Protein AF-A0A1E1WM12-F1 (afdb_monomer_lite)

Sequence (170 aa):
LLIAAVAAAACRARARKLRRARSDEQDAHAFLPDSSCKSAASYTSYRRPTSLPAAAAEERARDLQQRIAELTIQRCRVRLRSVAMEGTFGRVYRGTYADEDGREEEVLVKTVAEHASQVQVSLLLQEGCMLYGLHHERVLSVLGVSIEDQTAPFLLYPWGAGWRNLKQFL

Structure (mmCIF, N/CA/C/O backbone):
data_AF-A0A1E1WM12-F1
#
_entry.id   AF-A0A1E1WM12-F1
#
loop_
_atom_site.group_PDB
_atom_site.id
_atom_site.type_symbol
_atom_site.label_atom_id
_atom_site.label_alt_id
_atom_site.label_comp_id
_atom_site.label_asym_id
_atom_site.label_entity_id
_atom_site.label_seq_id
_atom_site.pdbx_PDB_ins_code
_atom_site.Cartn_x
_atom_site.Cartn_y
_atom_site.Cartn_z
_atom_site.occupancy
_atom_site.B_iso_or_equiv
_atom_site.auth_seq_id
_atom_site.auth_comp_id
_atom_site.auth_asym_id
_atom_site.auth_atom_id
_atom_site.pdbx_PDB_model_num
ATOM 1 N N . LEU A 1 1 ? -8.682 -27.677 -19.968 1.00 47.78 1 LEU A N 1
ATOM 2 C CA . LEU A 1 1 ? -9.309 -26.332 -20.045 1.00 47.78 1 LEU A CA 1
ATOM 3 C C . LEU A 1 1 ? -10.602 -26.195 -19.225 1.00 47.78 1 LEU A C 1
ATOM 5 O O . LEU A 1 1 ? -10.798 -25.140 -18.644 1.00 47.78 1 LEU A O 1
ATOM 9 N N . LEU A 1 2 ? -11.437 -27.234 -19.074 1.00 40.03 2 LEU A N 1
ATOM 10 C CA . LEU A 1 2 ? -12.693 -27.160 -18.294 1.00 40.03 2 LEU A CA 1
ATOM 11 C C . LEU A 1 2 ? -12.539 -27.113 -16.755 1.00 40.03 2 LEU A C 1
ATOM 13 O O . LEU A 1 2 ? -13.408 -26.578 -16.076 1.00 40.03 2 LEU A O 1
ATOM 17 N N . ILE A 1 3 ? -11.432 -27.607 -16.187 1.00 41.78 3 ILE A N 1
ATOM 18 C CA . ILE A 1 3 ? -11.270 -27.726 -14.720 1.00 41.78 3 ILE A CA 1
ATOM 19 C C . ILE A 1 3 ? -10.993 -26.364 -14.043 1.00 41.78 3 ILE A C 1
ATOM 21 O O . ILE A 1 3 ? -11.457 -26.117 -12.932 1.00 41.78 3 ILE A O 1
ATOM 25 N N . ALA A 1 4 ? -10.317 -25.433 -14.727 1.00 43.66 4 ALA A N 1
ATOM 26 C CA . ALA A 1 4 ? -9.974 -24.120 -14.164 1.00 43.66 4 ALA A CA 1
ATOM 27 C C . ALA A 1 4 ? -11.197 -23.193 -13.994 1.00 43.66 4 ALA A C 1
ATOM 29 O O . ALA A 1 4 ? -11.273 -22.423 -13.036 1.00 43.66 4 ALA A O 1
ATOM 30 N N . ALA A 1 5 ? -12.191 -23.301 -14.883 1.00 43.59 5 ALA A N 1
ATOM 31 C CA . ALA A 1 5 ? -13.397 -22.473 -14.834 1.00 43.59 5 ALA A CA 1
ATOM 32 C C . ALA A 1 5 ? -14.286 -22.796 -13.616 1.00 43.59 5 ALA A C 1
ATOM 34 O O . ALA A 1 5 ? -14.886 -21.894 -13.024 1.00 43.59 5 ALA A O 1
ATOM 35 N N . VAL A 1 6 ? -14.321 -24.068 -13.200 1.00 44.34 6 VAL A N 1
ATOM 36 C CA . VAL A 1 6 ? -15.117 -24.527 -12.049 1.00 44.34 6 VAL A CA 1
ATOM 37 C C . VAL A 1 6 ? -14.518 -24.028 -10.730 1.00 44.34 6 VAL A C 1
ATOM 39 O O . VAL A 1 6 ? -15.258 -23.576 -9.856 1.00 44.34 6 VAL A O 1
ATOM 42 N N . ALA A 1 7 ? -13.185 -24.001 -10.609 1.00 47.34 7 ALA A N 1
ATOM 43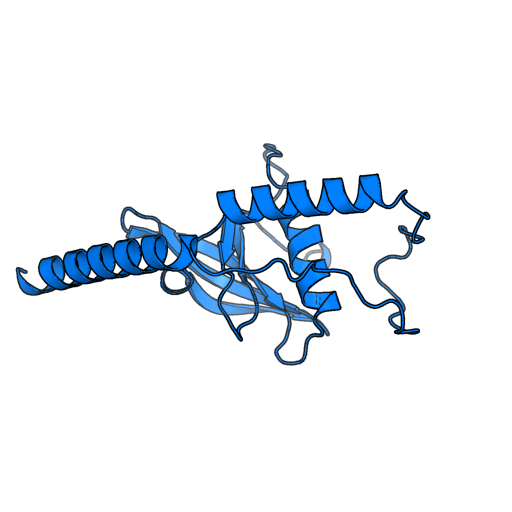 C CA . ALA A 1 7 ? -12.504 -23.472 -9.424 1.00 47.34 7 ALA A CA 1
ATOM 44 C C . ALA A 1 7 ? -12.756 -21.962 -9.234 1.00 47.34 7 ALA A C 1
ATOM 46 O O . ALA A 1 7 ? -13.092 -21.519 -8.134 1.00 47.34 7 ALA A O 1
ATOM 47 N N . ALA A 1 8 ? -12.695 -21.174 -10.314 1.00 48.22 8 ALA A N 1
ATOM 48 C CA . ALA A 1 8 ? -12.972 -19.737 -10.264 1.00 48.22 8 ALA A CA 1
ATOM 49 C C . ALA A 1 8 ? -14.440 -19.431 -9.902 1.00 48.22 8 ALA A C 1
ATOM 51 O O . ALA A 1 8 ? -14.723 -18.491 -9.155 1.00 48.22 8 ALA A O 1
ATOM 52 N N . ALA A 1 9 ? -15.392 -20.236 -10.387 1.00 49.91 9 ALA A N 1
ATOM 53 C CA . ALA A 1 9 ? -16.803 -20.110 -10.021 1.00 49.91 9 ALA A CA 1
ATOM 54 C C . ALA A 1 9 ? -17.065 -20.486 -8.548 1.00 49.91 9 ALA A C 1
ATOM 56 O O . ALA A 1 9 ? -17.799 -19.775 -7.857 1.00 49.91 9 ALA A O 1
ATOM 57 N N . ALA A 1 10 ? -16.412 -21.538 -8.041 1.00 50.88 10 ALA A N 1
ATOM 58 C CA . ALA A 1 10 ? -16.524 -21.968 -6.648 1.00 50.88 10 ALA A CA 1
ATOM 59 C C . ALA A 1 10 ? -15.945 -20.936 -5.657 1.00 50.88 10 ALA A C 1
ATOM 61 O O . ALA A 1 10 ? -16.563 -20.665 -4.622 1.00 50.88 10 ALA A O 1
ATOM 62 N N . CYS A 1 11 ? -14.823 -20.285 -5.996 1.00 51.38 11 CYS A N 1
ATOM 63 C CA . CYS A 1 11 ? -14.256 -19.185 -5.205 1.00 51.38 11 CYS A CA 1
ATOM 64 C C . CYS A 1 11 ? -15.200 -17.973 -5.134 1.00 51.38 11 CYS A C 1
ATOM 66 O O . CYS A 1 11 ? -15.434 -17.430 -4.052 1.00 51.38 11 CYS A O 1
ATOM 68 N N . ARG A 1 12 ? -15.820 -17.591 -6.260 1.00 53.28 12 ARG A N 1
ATOM 69 C CA . ARG A 1 12 ? -16.793 -16.483 -6.308 1.00 53.28 12 ARG A CA 1
ATOM 70 C C . ARG A 1 12 ? -18.055 -16.766 -5.485 1.00 53.28 12 ARG A C 1
ATOM 72 O O . ARG A 1 12 ? -18.574 -15.860 -4.833 1.00 53.28 12 ARG A O 1
ATOM 79 N N . ALA A 1 13 ? -18.530 -18.013 -5.464 1.00 49.34 13 ALA A N 1
ATOM 80 C CA . ALA A 1 13 ? -19.695 -18.412 -4.673 1.00 49.34 13 ALA A CA 1
ATOM 81 C C . ALA A 1 13 ? -19.410 -18.417 -3.158 1.00 49.34 13 ALA A C 1
ATOM 83 O O . ALA A 1 13 ? -20.235 -17.936 -2.378 1.00 49.34 13 ALA A O 1
ATOM 84 N N . ARG A 1 14 ? -18.225 -18.886 -2.733 1.00 51.31 14 ARG A N 1
ATOM 85 C CA . ARG A 1 14 ? -17.799 -18.841 -1.320 1.00 51.31 14 ARG A CA 1
ATOM 86 C C . ARG A 1 14 ? -17.589 -17.410 -0.815 1.00 51.31 14 ARG A C 1
ATOM 88 O O . ARG A 1 14 ? -18.061 -17.089 0.273 1.00 51.31 14 ARG A O 1
ATOM 95 N N . ALA A 1 15 ? -16.990 -16.533 -1.622 1.00 49.38 15 ALA A N 1
ATOM 96 C CA . ALA A 1 15 ? -16.786 -15.126 -1.263 1.00 49.38 15 ALA A CA 1
ATOM 97 C C . ALA A 1 15 ? -18.111 -14.360 -1.067 1.00 49.38 15 ALA A C 1
ATOM 99 O O . ALA A 1 15 ? -18.229 -13.533 -0.164 1.00 49.38 15 ALA A O 1
ATOM 100 N N . ARG A 1 16 ? -19.145 -14.667 -1.867 1.00 52.19 16 ARG A N 1
ATOM 101 C CA . ARG A 1 16 ? -20.484 -14.066 -1.715 1.00 52.19 16 ARG A CA 1
ATOM 102 C C . ARG A 1 16 ? -21.232 -14.573 -0.478 1.00 52.19 16 ARG A C 1
ATOM 104 O O . ARG A 1 16 ? -21.957 -13.797 0.136 1.00 52.19 16 ARG A O 1
ATOM 111 N N . LYS A 1 17 ? -21.042 -15.839 -0.086 1.00 41.09 17 LYS A N 1
ATOM 112 C CA . LYS A 1 17 ? -21.670 -16.417 1.118 1.00 41.09 17 LYS A CA 1
ATOM 113 C C . LYS A 1 17 ? -21.056 -15.865 2.412 1.00 41.09 17 LYS A C 1
ATOM 115 O O . LYS A 1 17 ? -21.799 -15.539 3.329 1.00 41.09 17 LYS A O 1
ATOM 120 N N . LEU A 1 18 ? -19.735 -15.661 2.440 1.00 47.94 18 LEU A N 1
ATOM 121 C CA . LEU A 1 18 ? -19.036 -15.004 3.557 1.00 47.94 18 LEU A CA 1
ATOM 122 C C . LEU A 1 18 ? -19.428 -13.526 3.709 1.00 47.94 18 LEU A C 1
ATOM 124 O O . LEU A 1 18 ? -19.623 -13.063 4.826 1.00 47.94 18 LEU A O 1
ATOM 128 N N . ARG A 1 19 ? -19.629 -12.795 2.601 1.00 47.56 19 ARG A N 1
ATOM 129 C CA . ARG A 1 19 ? -20.119 -11.404 2.652 1.00 47.56 19 ARG A CA 1
ATOM 130 C C . ARG A 1 19 ? -21.527 -11.272 3.236 1.00 47.56 19 ARG A C 1
ATOM 132 O O . ARG A 1 19 ? -21.807 -10.254 3.848 1.00 47.56 19 ARG A O 1
ATOM 139 N N . ARG A 1 20 ? -22.395 -12.275 3.058 1.00 43.12 2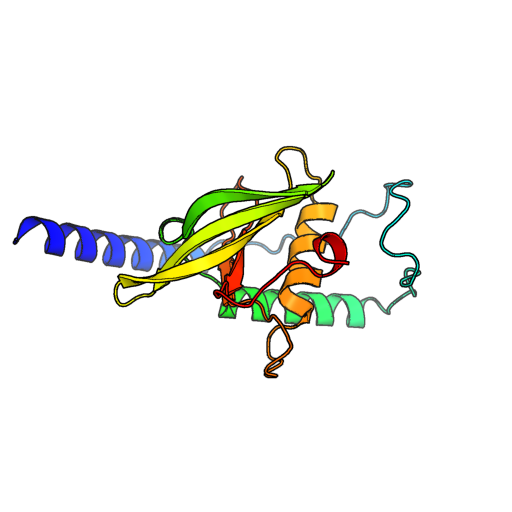0 ARG A N 1
ATOM 140 C CA . ARG A 1 20 ? -23.777 -12.250 3.570 1.00 43.12 20 ARG A CA 1
ATOM 141 C C . ARG A 1 20 ? -23.884 -12.692 5.032 1.00 43.12 20 ARG A C 1
ATOM 143 O O . ARG A 1 20 ? -24.741 -12.187 5.735 1.00 43.12 20 ARG A O 1
ATOM 150 N N . ALA A 1 21 ? -23.004 -13.587 5.485 1.00 39.03 21 ALA A N 1
ATOM 151 C CA . ALA A 1 21 ? -22.941 -14.000 6.890 1.00 39.03 21 ALA A CA 1
ATOM 152 C C . ALA A 1 21 ? -22.294 -12.939 7.802 1.00 39.03 21 ALA A C 1
ATOM 154 O O . ALA A 1 21 ? -22.562 -12.916 8.994 1.00 39.03 21 ALA A O 1
ATOM 155 N N . ARG A 1 22 ? -21.471 -12.036 7.249 1.00 41.38 22 ARG A N 1
ATOM 156 C CA . ARG A 1 22 ? -20.827 -10.947 8.004 1.00 41.38 22 ARG A CA 1
ATOM 157 C C . ARG A 1 22 ? -21.754 -9.754 8.291 1.00 41.38 22 ARG A C 1
ATOM 159 O O . ARG A 1 22 ? -21.356 -8.840 8.999 1.00 41.38 22 ARG A O 1
ATOM 166 N N . SER A 1 23 ? -22.965 -9.731 7.734 1.00 40.22 23 SER A N 1
ATOM 167 C CA . SER A 1 23 ? -23.903 -8.622 7.949 1.00 40.22 23 SER A CA 1
ATOM 168 C C . SER A 1 23 ? -24.661 -8.697 9.276 1.00 40.22 23 SER A C 1
ATOM 170 O O . SER A 1 23 ? -25.170 -7.664 9.694 1.00 40.22 23 SER A O 1
ATOM 172 N N . ASP A 1 24 ? -24.690 -9.854 9.946 1.00 37.53 24 ASP A N 1
ATOM 173 C CA . ASP A 1 24 ? -25.529 -10.046 11.140 1.00 37.53 24 ASP A CA 1
ATOM 174 C C . ASP A 1 24 ? -24.749 -10.128 12.462 1.00 37.53 24 ASP A C 1
ATOM 176 O O . ASP A 1 24 ? -25.366 -10.146 13.520 1.00 37.53 24 ASP A O 1
ATOM 180 N N . GLU A 1 25 ? -23.410 -10.116 12.449 1.00 42.19 25 GLU A N 1
ATOM 181 C CA . GLU A 1 25 ? -22.634 -10.259 13.690 1.00 42.19 25 GLU A CA 1
ATOM 182 C C . GLU A 1 25 ? -21.304 -9.491 13.631 1.00 42.19 25 GLU A C 1
ATOM 184 O O . GLU A 1 25 ? -20.244 -10.035 13.317 1.00 42.19 25 GLU A O 1
ATOM 189 N N . GLN A 1 26 ? -21.348 -8.183 13.903 1.00 39.69 26 GLN A N 1
ATOM 190 C CA . GLN A 1 26 ? -20.158 -7.463 14.357 1.00 39.69 26 GLN A CA 1
ATOM 191 C C . GLN A 1 26 ? -20.557 -6.298 15.265 1.00 39.69 26 GLN A C 1
ATOM 193 O O . GLN A 1 26 ? -20.784 -5.168 14.832 1.00 39.69 26 GLN A O 1
ATOM 198 N N . ASP A 1 27 ? -20.645 -6.641 16.551 1.00 33.88 27 ASP A N 1
ATOM 199 C CA . ASP A 1 27 ? -20.681 -5.717 17.671 1.00 33.88 27 ASP A CA 1
ATOM 200 C C . ASP A 1 27 ? -19.518 -4.725 17.610 1.00 33.88 27 ASP A C 1
ATOM 202 O O . ASP A 1 27 ? -18.359 -5.045 17.317 1.00 33.88 27 ASP A O 1
ATOM 206 N N . ALA A 1 28 ? -19.877 -3.484 17.904 1.00 39.59 28 ALA A N 1
ATOM 207 C CA . ALA A 1 28 ? -19.024 -2.322 17.929 1.00 39.59 28 ALA A CA 1
ATOM 208 C C . ALA A 1 28 ? -18.000 -2.404 19.073 1.00 39.59 28 ALA A C 1
ATOM 210 O O . ALA A 1 28 ? -18.228 -1.888 20.164 1.00 39.59 28 ALA A O 1
ATOM 211 N N . HIS A 1 29 ? -16.824 -2.973 18.813 1.00 39.78 29 HIS A N 1
ATOM 212 C CA . HIS A 1 29 ? -15.641 -2.675 19.618 1.00 39.78 29 HIS A CA 1
ATOM 213 C C . HIS A 1 29 ? -14.836 -1.571 18.938 1.00 39.78 29 HIS A C 1
ATOM 215 O O . HIS A 1 29 ? -14.075 -1.780 17.994 1.00 39.78 29 HIS A O 1
ATOM 221 N N . ALA A 1 30 ? -15.093 -0.353 19.412 1.00 38.56 30 ALA A N 1
ATOM 222 C CA . ALA A 1 30 ? -14.430 0.868 19.001 1.00 38.56 30 ALA A CA 1
ATOM 223 C C . ALA A 1 30 ? -12.904 0.741 19.145 1.00 38.56 30 ALA A C 1
ATOM 225 O O . ALA A 1 30 ? -12.385 0.446 20.221 1.00 38.56 30 ALA A O 1
ATOM 226 N N . PHE A 1 31 ? -12.194 1.017 18.050 1.00 42.50 31 PHE A N 1
ATOM 227 C CA . PHE A 1 31 ? -10.755 1.266 18.023 1.00 42.50 31 PHE A CA 1
ATOM 228 C C . PHE A 1 31 ? -10.451 2.575 18.766 1.00 42.50 31 PHE A C 1
ATOM 230 O O . PHE A 1 31 ? -10.229 3.617 18.152 1.00 42.50 31 PHE A O 1
ATOM 237 N N . LEU A 1 32 ? -10.469 2.540 20.095 1.00 42.41 32 LEU A N 1
ATOM 238 C CA . LEU A 1 32 ? -9.919 3.607 20.920 1.00 42.41 32 LEU A CA 1
ATOM 239 C C . LEU A 1 32 ? -8.534 3.164 21.407 1.00 42.41 32 LEU A C 1
ATOM 241 O O . LEU A 1 32 ? -8.421 2.097 22.009 1.00 42.41 32 LEU A O 1
ATOM 245 N N . PRO A 1 33 ? -7.462 3.931 21.138 1.00 48.09 33 PRO A N 1
ATOM 246 C CA . PRO A 1 33 ? -6.161 3.633 21.711 1.00 48.09 33 PRO A CA 1
ATOM 247 C C . PRO A 1 33 ? -6.202 3.921 23.213 1.00 48.09 33 PRO A C 1
ATOM 249 O O . PRO A 1 33 ? -6.429 5.058 23.631 1.00 48.09 33 PRO A O 1
ATOM 252 N N . ASP A 1 34 ? -5.969 2.882 24.012 1.00 33.19 34 ASP A N 1
ATOM 253 C CA . ASP A 1 34 ? -5.831 3.006 25.455 1.00 33.19 34 ASP A CA 1
ATOM 254 C C . ASP A 1 34 ? -4.566 3.819 25.763 1.00 33.19 34 ASP A C 1
ATOM 256 O O . ASP A 1 34 ? -3.448 3.494 25.344 1.00 33.19 34 ASP A O 1
ATOM 260 N N . SER A 1 35 ? -4.761 4.958 26.420 1.00 50.44 35 SER A N 1
ATOM 261 C CA . SER A 1 35 ? -3.738 5.984 26.589 1.00 50.44 35 SER A CA 1
ATOM 262 C C . SER A 1 35 ? -2.834 5.636 27.770 1.00 50.44 35 SER A C 1
ATOM 264 O O . SER A 1 35 ? -2.939 6.218 28.846 1.00 50.44 35 SER A O 1
ATOM 266 N N . SER A 1 36 ? -1.931 4.671 27.584 1.00 47.41 36 SER A N 1
ATOM 267 C CA . SER A 1 36 ? -0.776 4.492 28.470 1.00 47.41 36 SER A CA 1
ATOM 268 C C . SER A 1 36 ? 0.351 3.702 27.801 1.00 47.41 36 SER A C 1
ATOM 270 O O . SER A 1 36 ? 0.577 2.525 28.065 1.00 47.41 36 SER A O 1
ATOM 272 N N . CYS A 1 37 ? 1.127 4.371 26.951 1.00 37.00 37 CYS A N 1
ATOM 273 C CA . CYS A 1 37 ? 2.500 3.953 26.682 1.00 37.00 37 CYS A CA 1
ATOM 274 C C . CYS A 1 37 ? 3.386 5.188 26.489 1.00 37.00 37 CYS A C 1
ATOM 276 O O . CYS A 1 37 ? 3.472 5.792 25.418 1.00 37.00 37 CYS A O 1
ATOM 278 N N . LYS A 1 38 ? 4.053 5.598 27.571 1.00 47.31 38 LYS A N 1
ATOM 279 C CA . LYS A 1 38 ? 5.160 6.551 27.511 1.00 47.31 38 LYS A CA 1
ATOM 280 C C . LYS A 1 38 ? 6.374 5.813 26.946 1.00 47.31 38 LYS A C 1
ATOM 282 O O . LYS A 1 38 ? 7.020 5.085 27.686 1.00 47.31 38 LYS A O 1
ATOM 287 N N . SER A 1 39 ? 6.640 5.994 25.653 1.00 50.25 39 SER A N 1
ATOM 288 C CA . SER A 1 39 ? 7.967 6.002 25.006 1.00 50.25 39 SER A CA 1
ATOM 289 C C . SER A 1 39 ? 7.908 5.378 23.608 1.00 50.25 39 SER A C 1
ATOM 291 O O . SER A 1 39 ? 7.914 4.164 23.441 1.00 50.25 39 SER A O 1
ATOM 293 N N . ALA A 1 40 ? 7.887 6.244 22.599 1.00 43.88 40 ALA A N 1
ATOM 294 C CA . ALA A 1 40 ? 8.441 5.981 21.276 1.00 43.88 40 ALA A CA 1
ATOM 295 C C . ALA A 1 40 ? 8.839 7.343 20.706 1.00 43.88 40 ALA A C 1
ATOM 297 O O . ALA A 1 40 ? 8.088 8.008 19.992 1.00 43.88 40 ALA A O 1
ATOM 298 N N . ALA A 1 41 ? 10.003 7.819 21.140 1.00 45.16 41 ALA A N 1
ATOM 299 C CA . ALA A 1 41 ? 10.622 8.981 20.539 1.00 45.16 41 ALA A CA 1
ATOM 300 C C . ALA A 1 41 ? 10.899 8.713 19.049 1.00 45.16 41 ALA A C 1
ATOM 302 O O . ALA A 1 41 ? 11.260 7.605 18.653 1.00 45.16 41 ALA A O 1
ATOM 303 N N . SER A 1 42 ? 10.793 9.789 18.265 1.00 54.22 42 SER A N 1
ATOM 304 C CA . SER A 1 42 ? 11.339 9.988 16.914 1.00 54.22 42 SER A CA 1
ATOM 305 C C . SER A 1 42 ? 10.639 9.327 15.710 1.00 54.22 42 SER A C 1
ATOM 307 O O . SER A 1 42 ? 11.173 8.427 15.079 1.00 54.22 42 SER A O 1
ATOM 309 N N . TYR A 1 43 ? 9.497 9.906 15.308 1.00 50.69 43 TYR A N 1
ATOM 310 C CA . TYR A 1 43 ? 9.239 10.299 13.900 1.00 50.69 43 TYR A CA 1
ATOM 311 C C . TYR A 1 43 ? 8.145 11.384 13.785 1.00 50.69 43 TYR A C 1
ATOM 313 O O . TYR A 1 43 ? 8.133 12.168 12.843 1.00 50.69 43 TYR A O 1
ATOM 321 N N . THR A 1 44 ? 7.289 11.550 14.796 1.00 47.94 44 THR A N 1
ATOM 322 C CA . THR A 1 44 ? 6.191 12.536 14.788 1.00 47.94 44 THR A CA 1
ATOM 323 C C . THR A 1 44 ? 6.534 13.844 15.516 1.00 47.94 44 THR A C 1
ATOM 325 O O . THR A 1 44 ? 5.716 14.411 16.234 1.00 47.94 44 THR A O 1
ATOM 328 N N . SER A 1 45 ? 7.736 14.395 15.320 1.00 44.50 45 SER A N 1
ATOM 329 C CA . SER A 1 45 ? 8.136 15.671 15.953 1.00 44.50 45 SER A CA 1
ATOM 330 C C . SER A 1 45 ? 7.324 16.898 15.482 1.00 44.50 45 SER A C 1
ATOM 332 O O . SER A 1 45 ? 7.447 17.961 16.085 1.00 44.50 45 SER A O 1
ATOM 334 N N . TYR A 1 46 ? 6.470 16.780 14.456 1.00 44.91 46 TYR A N 1
ATOM 335 C CA . TYR A 1 46 ? 5.565 17.862 14.025 1.00 44.91 46 TYR A CA 1
ATOM 336 C C . TYR A 1 46 ? 4.101 17.664 14.423 1.00 44.91 46 TYR A C 1
ATOM 338 O O . TYR A 1 46 ? 3.284 18.556 14.207 1.00 44.91 46 TYR A O 1
ATOM 346 N N . ARG A 1 47 ? 3.749 16.539 15.052 1.00 48.91 47 ARG A N 1
ATOM 347 C CA . ARG A 1 47 ? 2.454 16.399 15.716 1.00 48.91 47 ARG A CA 1
ATOM 348 C C . ARG A 1 47 ? 2.689 16.150 17.193 1.00 48.91 47 ARG A C 1
ATOM 350 O O . ARG A 1 47 ? 2.643 15.022 17.669 1.00 48.91 47 ARG A O 1
ATOM 357 N N . ARG A 1 48 ? 2.824 17.249 17.945 1.00 46.62 48 ARG A N 1
ATOM 358 C CA . ARG A 1 48 ? 2.210 17.280 19.280 1.00 46.62 48 ARG A CA 1
ATOM 359 C C . ARG A 1 48 ? 0.810 16.675 19.113 1.00 46.62 48 ARG A C 1
ATOM 361 O O . ARG A 1 48 ? 0.136 17.080 18.159 1.00 46.62 48 ARG A O 1
ATOM 368 N N . PRO A 1 49 ? 0.350 15.764 19.984 1.00 50.88 49 PRO A N 1
ATOM 369 C CA . PRO A 1 49 ? -1.074 15.549 20.123 1.00 50.88 49 PRO A CA 1
ATOM 370 C C . PRO A 1 49 ? -1.641 16.899 20.559 1.00 50.88 49 PRO A C 1
ATOM 372 O O . PRO A 1 49 ? -1.642 17.262 21.730 1.00 50.88 49 PRO A O 1
ATOM 375 N N . THR A 1 50 ? -2.022 17.714 19.580 1.00 54.12 50 THR A N 1
ATOM 376 C CA . THR A 1 50 ? -3.022 18.740 19.786 1.00 54.12 50 THR A CA 1
ATOM 377 C C . THR A 1 50 ? -4.198 17.958 20.331 1.00 54.12 50 THR A C 1
ATOM 379 O O . THR A 1 50 ? -4.547 16.921 19.761 1.00 54.12 50 THR A O 1
ATOM 382 N N . SER A 1 51 ? -4.734 18.393 21.465 1.00 61.56 51 SER A N 1
ATOM 383 C CA . SER A 1 51 ? -6.005 17.936 22.011 1.00 61.56 51 SER A CA 1
ATOM 384 C C . SER A 1 51 ? -7.084 18.207 20.965 1.00 61.56 51 SER A C 1
ATOM 386 O O . SER A 1 51 ? -7.783 19.216 21.007 1.00 61.56 51 SER A O 1
ATOM 388 N N . LEU A 1 52 ? -7.125 17.365 19.937 1.00 63.25 52 LEU A N 1
ATOM 389 C CA . LEU A 1 52 ? -8.159 17.377 18.934 1.00 63.25 52 LEU A CA 1
ATOM 390 C C . LEU A 1 52 ? -9.437 17.045 19.694 1.00 63.25 52 LEU A C 1
ATOM 392 O O . LEU A 1 52 ? -9.433 16.089 20.477 1.00 63.25 52 LEU A O 1
ATOM 396 N N . PRO A 1 53 ? -10.501 17.838 19.519 1.00 79.44 53 PRO A N 1
ATOM 397 C CA . PRO A 1 53 ? -11.776 17.502 20.122 1.00 79.44 53 PRO A CA 1
ATOM 398 C C . PRO A 1 53 ? -12.147 16.076 19.705 1.00 79.44 53 PRO A C 1
ATOM 400 O O . PRO A 1 53 ? -11.929 15.706 18.550 1.00 79.44 53 PRO A O 1
ATOM 403 N N . ALA A 1 54 ? -12.677 15.279 20.638 1.00 80.56 54 ALA A N 1
ATOM 404 C CA . ALA A 1 54 ? -12.987 13.863 20.415 1.00 80.56 54 ALA A CA 1
ATOM 405 C C . ALA A 1 54 ? -13.782 13.642 19.114 1.00 80.56 54 ALA A C 1
ATOM 407 O O . ALA A 1 54 ? -13.443 12.768 18.322 1.00 80.56 54 ALA A O 1
ATOM 408 N N . ALA A 1 55 ? -14.727 14.541 18.823 1.00 84.12 55 ALA A N 1
ATOM 409 C CA . ALA A 1 55 ? -15.494 14.556 17.581 1.00 84.12 55 ALA A CA 1
ATOM 410 C C . ALA A 1 55 ? -14.624 14.590 16.305 1.00 84.12 55 ALA A C 1
ATOM 412 O O . ALA A 1 55 ? -14.871 13.830 15.375 1.00 84.12 55 ALA A O 1
ATOM 413 N N . ALA A 1 56 ? -13.569 15.410 16.268 1.00 85.19 56 ALA A N 1
ATOM 414 C CA . ALA A 1 56 ? -12.672 15.504 15.113 1.00 85.19 56 ALA A CA 1
ATOM 415 C C . ALA A 1 56 ? -11.764 14.268 14.971 1.00 85.19 56 ALA A C 1
ATOM 417 O O . ALA A 1 56 ? -11.308 13.944 13.873 1.00 85.19 56 ALA A O 1
ATOM 418 N N . ALA A 1 57 ? -11.459 13.579 16.076 1.00 84.38 57 ALA A N 1
ATOM 419 C CA . ALA A 1 57 ? -10.736 12.310 16.034 1.00 84.38 57 ALA A CA 1
ATOM 420 C C . ALA A 1 57 ? -11.632 11.179 15.504 1.00 84.38 57 ALA A C 1
ATOM 422 O O . ALA A 1 57 ? -11.186 10.394 14.669 1.00 84.38 57 ALA A O 1
ATOM 423 N N . GLU A 1 58 ? -12.896 11.140 15.932 1.00 85.56 58 GLU A N 1
ATOM 424 C CA . GLU A 1 58 ? -13.892 10.194 15.425 1.00 85.56 58 GLU A CA 1
ATOM 425 C C . GLU A 1 58 ? -14.181 10.391 13.938 1.00 85.56 58 GLU A C 1
ATOM 427 O O . GLU A 1 58 ? -14.237 9.417 13.195 1.00 85.56 58 GLU A O 1
ATOM 432 N N . GLU A 1 59 ? -14.339 11.635 13.485 1.00 89.44 59 GLU A N 1
ATOM 433 C CA . GLU A 1 59 ? -14.549 11.955 12.070 1.00 89.44 59 GLU A CA 1
ATOM 434 C C . GLU A 1 59 ? -13.400 11.422 11.208 1.00 89.44 59 GLU A C 1
ATOM 436 O O . GLU A 1 59 ? -13.623 10.662 10.270 1.00 89.44 59 GLU A O 1
ATOM 441 N N . ARG A 1 60 ? -12.150 11.678 11.612 1.00 87.50 60 ARG A N 1
ATOM 442 C CA . ARG A 1 60 ? -10.972 11.131 10.921 1.00 87.50 60 ARG A CA 1
ATOM 443 C C . ARG A 1 60 ? -10.930 9.607 10.909 1.00 87.50 60 ARG A C 1
ATOM 445 O O . ARG A 1 60 ? -10.425 9.024 9.951 1.00 87.50 60 ARG A O 1
ATOM 452 N N . ALA A 1 61 ? -11.391 8.963 11.978 1.00 88.56 61 ALA A N 1
ATOM 453 C CA . ALA A 1 61 ? -11.464 7.509 12.034 1.00 88.56 61 ALA A CA 1
ATOM 454 C C . ALA A 1 61 ? -12.509 6.973 11.043 1.00 88.56 61 ALA A C 1
ATOM 456 O O . ALA A 1 61 ? -12.208 6.027 10.315 1.00 88.56 61 ALA A O 1
ATOM 457 N N . ARG A 1 62 ? -13.687 7.612 10.956 1.00 91.00 62 ARG A N 1
ATOM 458 C CA . ARG A 1 62 ? -14.735 7.277 9.975 1.00 91.00 62 ARG A CA 1
ATOM 459 C C . ARG A 1 62 ? -14.235 7.465 8.542 1.00 91.00 62 ARG A C 1
ATOM 461 O O . ARG A 1 62 ? -14.375 6.551 7.732 1.00 91.00 62 ARG A O 1
ATOM 468 N N . ASP A 1 63 ? -13.562 8.580 8.259 1.00 93.62 63 ASP A N 1
ATOM 469 C CA . ASP A 1 63 ? -12.959 8.841 6.948 1.00 93.62 63 ASP A CA 1
ATOM 470 C C . ASP A 1 63 ? -11.945 7.757 6.571 1.00 93.62 63 ASP A C 1
ATOM 472 O O . ASP A 1 63 ? -11.957 7.236 5.458 1.00 93.62 63 ASP A O 1
ATOM 476 N N . LEU A 1 64 ? -11.058 7.384 7.500 1.00 94.56 64 LEU A N 1
ATOM 477 C CA . LEU A 1 64 ? -10.066 6.340 7.253 1.00 94.56 64 LEU A CA 1
ATOM 478 C C . LEU A 1 64 ? -10.732 4.987 6.976 1.00 94.56 64 LEU A C 1
ATOM 480 O O . LEU A 1 64 ? -10.323 4.289 6.049 1.00 94.56 64 LEU A O 1
ATOM 484 N N . GLN A 1 65 ? -11.756 4.624 7.749 1.00 95.69 65 GLN A N 1
ATOM 485 C CA . GLN A 1 65 ? -12.517 3.391 7.544 1.00 95.69 65 GLN A CA 1
ATOM 486 C C . GLN A 1 65 ? -13.174 3.357 6.163 1.00 95.69 65 GLN A C 1
ATOM 488 O O . GLN A 1 65 ? -13.098 2.332 5.484 1.00 95.69 65 GLN A O 1
ATOM 493 N N . GLN A 1 66 ? -13.752 4.475 5.719 1.00 96.06 66 GLN A N 1
ATOM 494 C CA . GLN A 1 66 ? -14.324 4.589 4.382 1.00 96.06 66 GLN A CA 1
ATOM 495 C C . GLN A 1 66 ? -13.259 4.374 3.296 1.00 96.06 66 GLN A C 1
ATOM 497 O O . GLN A 1 66 ? -13.444 3.535 2.416 1.00 96.06 66 GLN A O 1
ATOM 502 N N . ARG A 1 67 ? -12.108 5.051 3.395 1.00 96.19 67 ARG A N 1
ATOM 503 C CA . ARG A 1 67 ? -10.999 4.885 2.435 1.00 96.19 67 ARG A CA 1
ATOM 504 C C . ARG A 1 67 ? -10.505 3.443 2.376 1.00 96.19 67 ARG A C 1
ATOM 506 O O . ARG A 1 67 ? -10.262 2.916 1.297 1.00 96.19 67 ARG A O 1
ATOM 513 N N . ILE A 1 68 ? -10.360 2.789 3.530 1.00 96.62 68 ILE A N 1
ATOM 514 C CA . ILE A 1 68 ? -9.954 1.380 3.599 1.00 96.62 68 ILE A CA 1
ATOM 515 C C . ILE A 1 68 ? -10.983 0.496 2.892 1.00 96.62 68 ILE A C 1
ATOM 517 O O . ILE A 1 68 ? -10.592 -0.379 2.120 1.00 96.62 68 ILE A O 1
ATOM 521 N N . ALA A 1 69 ? -12.279 0.721 3.119 1.00 96.12 69 ALA A N 1
ATOM 522 C CA . ALA A 1 69 ? -13.338 -0.050 2.474 1.00 96.12 69 ALA A CA 1
ATOM 523 C C . ALA A 1 69 ? -13.292 0.082 0.942 1.00 96.12 69 ALA A C 1
ATOM 525 O O . ALA A 1 69 ? -13.409 -0.924 0.243 1.00 96.12 69 ALA A O 1
ATOM 526 N N . GLU A 1 70 ? -13.055 1.290 0.427 1.00 96.00 70 GLU A N 1
ATOM 527 C CA . GLU A 1 70 ? -12.928 1.571 -1.011 1.00 96.00 70 GLU A CA 1
ATOM 528 C C . GLU A 1 70 ? -11.666 0.946 -1.631 1.00 96.00 70 GLU A C 1
ATOM 530 O O . GLU A 1 70 ? -11.695 0.465 -2.762 1.00 96.00 70 GLU A O 1
ATOM 535 N N . LEU A 1 71 ? -10.565 0.902 -0.877 1.00 96.50 71 LEU A N 1
ATOM 536 C CA . LEU A 1 71 ? -9.264 0.390 -1.319 1.00 96.50 71 LEU A CA 1
ATOM 537 C C . LEU A 1 71 ? -9.060 -1.114 -1.089 1.00 96.50 71 LEU A C 1
ATOM 539 O O . LEU A 1 71 ? -7.992 -1.640 -1.415 1.00 96.50 71 LEU A O 1
ATOM 543 N N . THR A 1 72 ? -10.015 -1.812 -0.472 1.00 97.12 72 THR A N 1
ATOM 544 C CA . THR A 1 72 ? -9.791 -3.191 -0.022 1.00 97.12 72 THR A CA 1
ATOM 545 C C . THR A 1 72 ? -9.593 -4.147 -1.201 1.00 97.12 72 THR A C 1
ATOM 547 O O . THR A 1 72 ? -10.482 -4.334 -2.032 1.00 97.12 72 THR A O 1
ATOM 550 N N . ILE A 1 73 ? -8.453 -4.838 -1.209 1.00 97.00 73 ILE A N 1
ATOM 551 C CA . ILE A 1 73 ? -8.108 -5.888 -2.174 1.00 97.00 73 ILE A CA 1
ATOM 552 C C . ILE A 1 73 ? -7.880 -7.237 -1.484 1.00 97.00 73 ILE A C 1
ATOM 554 O O . ILE A 1 73 ? -7.604 -7.324 -0.286 1.00 97.00 73 ILE A O 1
ATOM 558 N N . GLN A 1 74 ? -7.954 -8.320 -2.259 1.00 96.44 74 GLN A N 1
ATOM 559 C CA . GLN A 1 74 ? -7.667 -9.663 -1.753 1.00 96.44 74 GLN A CA 1
ATOM 560 C C . GLN A 1 74 ? -6.155 -9.897 -1.663 1.00 96.44 74 GLN A C 1
ATOM 562 O O . GLN A 1 74 ? -5.442 -9.733 -2.653 1.00 96.44 74 GLN A O 1
ATOM 567 N N . ARG A 1 75 ? -5.666 -10.361 -0.505 1.00 96.88 75 ARG A N 1
ATOM 568 C CA . ARG A 1 75 ? -4.231 -10.606 -0.277 1.00 96.88 75 ARG A CA 1
ATOM 569 C C . ARG A 1 75 ? -3.640 -11.619 -1.248 1.00 96.88 75 ARG A C 1
ATOM 571 O O . ARG A 1 75 ? -2.511 -11.456 -1.692 1.00 96.88 75 ARG A O 1
ATOM 578 N N . CYS A 1 76 ? -4.411 -12.644 -1.614 1.00 96.38 76 CYS A N 1
ATOM 579 C CA . CYS A 1 76 ? -3.980 -13.707 -2.526 1.00 96.38 76 CYS A CA 1
ATOM 580 C C . CYS A 1 76 ? -3.637 -13.215 -3.943 1.00 96.38 76 CYS A C 1
ATOM 582 O O . CYS A 1 76 ? -2.987 -13.937 -4.698 1.00 96.38 76 CYS A O 1
ATOM 584 N N . ARG A 1 77 ? -4.045 -11.991 -4.300 1.00 97.56 77 ARG A N 1
ATOM 585 C CA . ARG A 1 77 ? -3.707 -11.334 -5.569 1.00 97.56 77 ARG A CA 1
ATOM 586 C C . ARG A 1 77 ? -2.364 -10.602 -5.511 1.00 97.56 77 ARG A C 1
ATOM 588 O O . ARG A 1 77 ? -1.930 -10.074 -6.528 1.00 97.56 77 ARG A O 1
ATOM 595 N N . VAL A 1 78 ? -1.705 -10.583 -4.350 1.00 98.19 78 VAL A N 1
ATOM 596 C CA . VAL A 1 78 ? -0.411 -9.936 -4.115 1.00 98.19 78 VAL A CA 1
ATOM 597 C C . VAL A 1 78 ? 0.669 -10.995 -3.925 1.00 98.19 78 VAL A C 1
ATOM 599 O O . VAL A 1 78 ? 0.551 -11.882 -3.081 1.00 98.19 78 VAL A O 1
ATOM 602 N N . ARG A 1 79 ? 1.761 -10.888 -4.683 1.00 98.06 79 ARG A N 1
ATOM 603 C CA . ARG A 1 79 ? 2.941 -11.752 -4.558 1.00 98.06 79 ARG A CA 1
ATOM 604 C C . ARG A 1 79 ? 4.148 -10.920 -4.150 1.00 98.06 79 ARG A C 1
ATOM 606 O O . ARG A 1 79 ? 4.618 -10.088 -4.922 1.00 98.06 79 ARG A O 1
ATOM 613 N N . LEU A 1 80 ? 4.668 -11.157 -2.949 1.00 98.06 80 LEU A N 1
ATOM 614 C CA . LEU A 1 80 ? 5.920 -10.544 -2.500 1.00 98.06 80 LEU A CA 1
ATOM 615 C C . LEU A 1 80 ? 7.108 -11.203 -3.215 1.00 98.06 80 LEU A C 1
ATOM 617 O O . LEU A 1 80 ? 7.121 -12.421 -3.381 1.00 98.06 80 LEU A O 1
ATOM 621 N N . ARG A 1 81 ? 8.102 -10.412 -3.635 1.00 96.88 81 ARG A N 1
ATOM 622 C CA . ARG A 1 81 ? 9.309 -10.908 -4.322 1.00 96.88 81 ARG A CA 1
ATOM 623 C C . ARG A 1 81 ? 10.572 -10.682 -3.502 1.00 96.88 81 A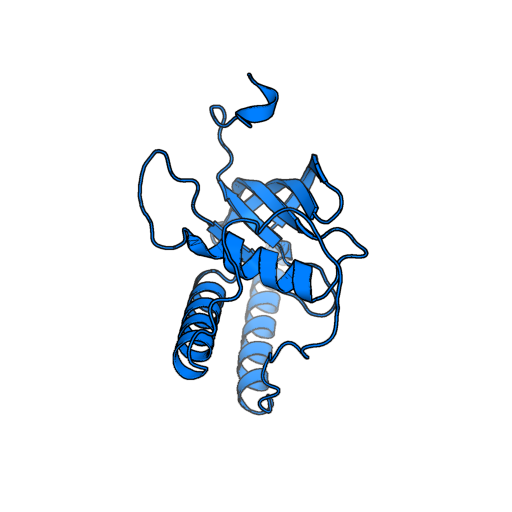RG A C 1
ATOM 625 O O . ARG A 1 81 ? 11.182 -11.636 -3.038 1.00 96.88 81 ARG A O 1
ATOM 632 N N . SER A 1 82 ? 10.979 -9.429 -3.328 1.00 96.50 82 SER A N 1
ATOM 633 C CA . SER A 1 82 ? 12.229 -9.077 -2.648 1.00 96.50 82 SER A CA 1
ATOM 634 C C . SER A 1 82 ? 12.035 -7.895 -1.713 1.00 96.50 82 SER A C 1
ATOM 636 O O . SER A 1 82 ? 11.146 -7.068 -1.913 1.00 96.50 82 SER A O 1
ATOM 638 N N . VAL A 1 83 ? 12.864 -7.811 -0.675 1.00 96.44 83 VAL A N 1
ATOM 639 C CA . VAL A 1 83 ? 12.860 -6.671 0.245 1.00 96.44 83 VAL A CA 1
ATOM 640 C C . VAL A 1 83 ? 13.527 -5.483 -0.448 1.00 96.44 83 VAL A C 1
ATOM 642 O O . VAL A 1 83 ? 14.686 -5.560 -0.843 1.00 96.44 83 VAL A O 1
ATOM 645 N N . ALA A 1 84 ? 12.785 -4.390 -0.615 1.00 94.19 84 ALA A N 1
ATOM 646 C CA . ALA A 1 84 ? 13.298 -3.129 -1.146 1.00 94.19 84 ALA A CA 1
ATOM 647 C C . ALA A 1 84 ? 13.916 -2.265 -0.040 1.00 94.19 84 ALA A C 1
ATOM 649 O O . ALA A 1 84 ? 14.923 -1.594 -0.253 1.00 94.19 84 ALA A O 1
ATOM 650 N N . MET A 1 85 ? 13.281 -2.257 1.133 1.00 94.31 85 MET A N 1
ATOM 651 C CA . MET A 1 85 ? 13.717 -1.490 2.292 1.00 94.31 85 MET A CA 1
ATOM 652 C C . MET A 1 85 ? 13.239 -2.159 3.574 1.00 94.31 85 MET A C 1
ATOM 654 O O . MET A 1 85 ? 12.110 -2.641 3.651 1.00 94.31 85 MET A O 1
ATOM 658 N N . GLU A 1 86 ? 14.081 -2.121 4.595 1.00 94.12 86 GLU A N 1
ATOM 659 C CA . GLU A 1 86 ? 13.755 -2.575 5.938 1.00 94.12 86 GLU A CA 1
ATOM 660 C C . GLU A 1 86 ? 14.103 -1.479 6.941 1.00 94.12 86 GLU A C 1
ATOM 662 O O . GLU A 1 86 ? 15.155 -0.848 6.850 1.00 94.12 86 GLU A O 1
ATOM 667 N N . GLY A 1 87 ? 13.186 -1.225 7.866 1.00 90.56 87 GLY A N 1
ATOM 668 C CA . GLY A 1 87 ? 13.400 -0.367 9.021 1.00 90.56 87 GLY A CA 1
ATOM 669 C C . GLY A 1 87 ? 12.945 -1.077 10.291 1.00 90.56 87 GLY A C 1
ATOM 670 O O . GLY A 1 87 ? 12.439 -2.193 10.243 1.00 90.56 87 GLY A O 1
ATOM 671 N N . THR A 1 88 ? 13.073 -0.411 11.436 1.00 90.12 88 THR A N 1
ATOM 672 C CA . THR A 1 88 ? 12.789 -1.010 12.752 1.00 90.12 88 THR A CA 1
ATOM 673 C C . THR A 1 88 ? 11.360 -1.541 12.888 1.00 90.12 88 THR A C 1
ATOM 675 O O . THR A 1 88 ? 11.133 -2.571 13.511 1.00 90.12 88 THR A O 1
ATOM 678 N N . PHE A 1 89 ? 10.387 -0.833 12.310 1.00 89.12 89 PHE A N 1
ATOM 679 C CA . PHE A 1 89 ? 8.959 -1.095 12.531 1.00 89.12 89 PHE A CA 1
ATOM 680 C C . PHE A 1 89 ? 8.204 -1.483 11.260 1.00 89.12 89 PHE A C 1
ATOM 682 O O . PHE A 1 89 ? 7.006 -1.756 11.301 1.00 89.12 89 PHE A O 1
ATOM 689 N N . GLY A 1 90 ? 8.882 -1.499 10.115 1.00 95.00 90 GLY A N 1
ATOM 690 C CA . GLY A 1 90 ? 8.232 -1.714 8.836 1.00 95.00 90 GLY A CA 1
ATOM 691 C C . GLY A 1 90 ? 9.189 -2.185 7.764 1.00 95.00 90 GLY A C 1
ATOM 692 O O . GLY A 1 90 ? 10.404 -2.009 7.848 1.00 95.00 90 GLY A O 1
ATOM 693 N N . ARG A 1 91 ? 8.606 -2.776 6.731 1.00 96.50 91 ARG A N 1
ATOM 694 C CA . ARG A 1 91 ? 9.323 -3.324 5.591 1.00 96.50 91 ARG A CA 1
ATOM 695 C C . ARG A 1 91 ? 8.579 -2.963 4.313 1.00 96.50 91 ARG A C 1
ATOM 697 O O . ARG A 1 91 ? 7.349 -2.914 4.282 1.00 96.50 91 ARG A O 1
ATOM 704 N N . VAL A 1 92 ? 9.340 -2.692 3.264 1.00 97.06 92 VAL A N 1
ATOM 705 C CA . VAL A 1 92 ? 8.835 -2.465 1.913 1.00 97.06 92 VAL A CA 1
ATOM 706 C C . VAL A 1 92 ? 9.357 -3.584 1.036 1.00 97.06 92 VAL A C 1
ATOM 708 O O . VAL A 1 92 ? 10.566 -3.792 0.942 1.00 97.06 92 VAL A O 1
ATOM 711 N N . TYR A 1 93 ? 8.450 -4.282 0.372 1.00 97.81 93 TYR A N 1
ATOM 712 C CA . TYR A 1 93 ? 8.775 -5.294 -0.620 1.00 97.81 93 TYR A CA 1
ATOM 713 C C . TYR A 1 93 ? 8.541 -4.754 -2.025 1.00 97.81 93 TYR A C 1
ATOM 715 O O . TYR A 1 93 ? 7.625 -3.966 -2.245 1.00 97.81 93 TYR A O 1
ATOM 723 N N . ARG A 1 94 ? 9.322 -5.235 -2.991 1.00 97.25 94 ARG A N 1
ATOM 724 C CA . ARG A 1 94 ? 8.868 -5.308 -4.380 1.00 97.25 94 ARG A CA 1
ATOM 725 C C . ARG A 1 94 ? 7.995 -6.543 -4.540 1.00 97.25 94 ARG A C 1
ATOM 727 O O . ARG A 1 94 ? 8.303 -7.596 -3.976 1.00 97.25 94 ARG A O 1
ATOM 734 N N . GLY A 1 95 ? 6.940 -6.430 -5.329 1.00 97.50 95 GLY A N 1
ATOM 735 C CA . GLY A 1 95 ? 6.025 -7.527 -5.600 1.00 97.50 95 GLY A CA 1
ATOM 736 C C . GLY A 1 95 ? 5.252 -7.332 -6.895 1.00 97.50 95 GLY A C 1
ATOM 737 O O . GLY A 1 95 ? 5.508 -6.393 -7.648 1.00 97.50 95 GLY A O 1
ATOM 738 N N . THR A 1 96 ? 4.301 -8.229 -7.134 1.00 98.00 96 THR A N 1
ATOM 739 C CA . THR A 1 96 ? 3.273 -8.049 -8.162 1.00 98.00 96 THR A CA 1
ATOM 740 C C . THR A 1 96 ? 1.881 -8.091 -7.569 1.00 98.00 96 THR A C 1
ATOM 742 O O . THR A 1 96 ? 1.639 -8.760 -6.562 1.00 98.00 96 THR A O 1
ATOM 745 N N . TYR A 1 97 ? 0.972 -7.370 -8.209 1.00 98.19 97 TYR A N 1
ATOM 746 C CA . TYR A 1 97 ? -0.455 -7.406 -7.943 1.00 98.19 97 TYR A CA 1
ATOM 747 C C . TYR A 1 97 ? -1.184 -7.766 -9.234 1.00 98.19 97 TYR A C 1
ATOM 749 O O . TYR A 1 97 ? -0.898 -7.193 -10.279 1.00 98.19 97 TYR A O 1
ATOM 757 N N . ALA A 1 98 ? -2.080 -8.749 -9.173 1.00 97.88 98 ALA A N 1
ATOM 758 C CA . ALA A 1 98 ? -2.925 -9.128 -10.300 1.00 97.88 98 ALA A CA 1
ATOM 759 C C . ALA A 1 98 ? -4.279 -8.424 -10.188 1.00 97.88 98 ALA A C 1
ATOM 761 O O . ALA A 1 98 ? -4.968 -8.631 -9.186 1.00 97.88 98 ALA A O 1
ATOM 762 N N . ASP A 1 99 ? -4.677 -7.633 -11.190 1.00 94.00 99 ASP A N 1
ATOM 763 C CA . ASP A 1 99 ? -5.992 -6.983 -11.276 1.00 94.00 99 ASP A CA 1
ATOM 764 C C . ASP A 1 99 ? -7.153 -8.015 -11.405 1.00 94.00 99 ASP A C 1
ATOM 766 O O . ASP A 1 99 ? -6.932 -9.229 -11.379 1.00 94.00 99 ASP A O 1
ATOM 770 N N . GLU A 1 100 ? -8.414 -7.564 -11.438 1.00 90.88 100 GLU A N 1
ATOM 771 C CA . GLU A 1 100 ? -9.578 -8.472 -11.543 1.00 90.88 100 GLU A CA 1
ATOM 772 C C . GLU A 1 100 ? -9.642 -9.180 -12.911 1.00 90.88 100 GLU A C 1
ATOM 774 O O . GLU A 1 100 ? -10.214 -10.267 -13.020 1.00 90.88 100 GLU A O 1
ATOM 779 N N . ASP A 1 101 ? -9.003 -8.600 -13.929 1.00 93.75 101 ASP A N 1
ATOM 780 C CA . ASP A 1 101 ? -8.856 -9.170 -15.268 1.00 93.75 101 ASP A CA 1
ATOM 781 C C . ASP A 1 101 ? -7.633 -10.107 -15.369 1.00 93.75 101 ASP A C 1
ATOM 783 O O . ASP A 1 101 ? -7.392 -10.716 -16.413 1.00 93.75 101 ASP A O 1
ATOM 787 N N . GLY A 1 102 ? -6.862 -10.251 -14.285 1.00 91.56 102 GLY A N 1
ATOM 788 C CA . GLY A 1 102 ? -5.658 -11.072 -14.207 1.00 91.56 102 GLY A CA 1
ATOM 789 C C . GLY A 1 102 ? -4.398 -10.424 -14.787 1.00 91.56 102 GLY A C 1
ATOM 790 O O . GLY A 1 102 ? -3.398 -11.121 -14.962 1.00 91.56 102 GLY A O 1
ATOM 791 N N . ARG A 1 103 ? -4.407 -9.121 -15.087 1.00 95.00 103 ARG A N 1
ATOM 792 C CA . ARG A 1 103 ? -3.203 -8.390 -15.502 1.00 95.00 103 ARG A CA 1
ATOM 793 C C . ARG A 1 103 ? -2.311 -8.160 -14.291 1.00 95.00 103 ARG A C 1
ATOM 795 O O . ARG A 1 103 ? -2.752 -7.604 -13.290 1.00 95.00 103 ARG A O 1
ATOM 802 N N . GLU A 1 104 ? -1.059 -8.594 -14.383 1.00 95.75 104 GLU A N 1
ATOM 803 C CA . GLU A 1 104 ? -0.070 -8.353 -13.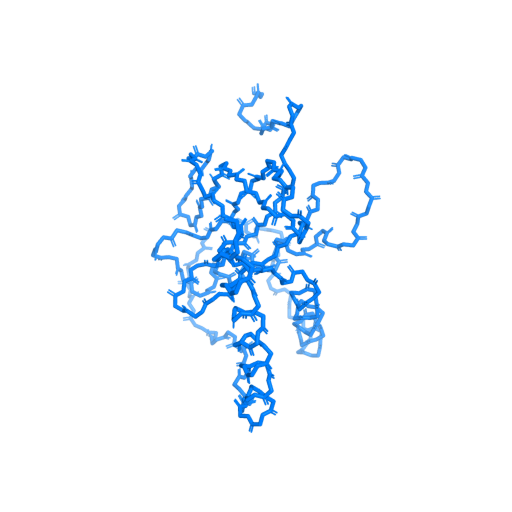334 1.00 95.75 104 GLU A CA 1
ATOM 804 C C . GLU A 1 104 ? 0.614 -6.995 -13.532 1.00 95.75 104 GLU A C 1
ATOM 806 O O . GLU A 1 104 ? 1.113 -6.694 -14.617 1.00 95.75 104 GLU A O 1
ATOM 811 N N . GLU A 1 105 ? 0.693 -6.208 -12.463 1.00 95.56 105 GLU A N 1
ATOM 812 C CA . GLU A 1 105 ? 1.481 -4.979 -12.387 1.00 95.56 105 GLU A CA 1
ATOM 813 C C . GLU A 1 105 ? 2.528 -5.058 -11.268 1.00 95.56 105 GLU A C 1
ATOM 815 O O . GLU A 1 105 ? 2.360 -5.776 -10.275 1.00 95.56 105 GLU A O 1
ATOM 820 N N . GLU A 1 106 ? 3.639 -4.337 -11.435 1.00 96.81 106 GLU A N 1
ATOM 821 C CA . GLU A 1 106 ? 4.657 -4.228 -10.392 1.00 96.81 106 GLU A CA 1
ATOM 822 C C . GLU A 1 106 ? 4.223 -3.231 -9.319 1.00 96.81 106 GLU A C 1
ATOM 824 O O . GLU A 1 106 ? 3.801 -2.109 -9.604 1.00 96.81 106 GLU A O 1
ATOM 829 N N . VAL A 1 107 ? 4.380 -3.630 -8.058 1.00 97.75 107 VAL A N 1
ATOM 830 C CA . VAL A 1 107 ? 3.982 -2.814 -6.909 1.00 97.75 107 VAL A CA 1
ATOM 831 C C . VAL A 1 107 ? 5.056 -2.800 -5.832 1.00 97.75 107 VAL A C 1
ATOM 833 O O . VAL A 1 107 ? 5.828 -3.752 -5.660 1.00 97.75 107 VAL A O 1
ATOM 836 N N . LEU A 1 108 ? 5.072 -1.719 -5.058 1.00 97.81 108 LEU A N 1
ATOM 837 C CA . LEU A 1 108 ? 5.666 -1.719 -3.729 1.00 97.81 108 LEU A CA 1
ATOM 838 C C . LEU A 1 108 ? 4.611 -2.136 -2.714 1.00 97.81 108 LEU A C 1
ATOM 840 O O . LEU A 1 108 ? 3.491 -1.633 -2.738 1.00 97.81 108 LEU A O 1
ATOM 844 N N . VAL A 1 109 ? 4.995 -3.009 -1.788 1.00 98.31 109 VAL A N 1
ATOM 845 C CA . VAL A 1 109 ? 4.141 -3.445 -0.685 1.00 98.31 109 VAL A CA 1
ATOM 846 C C . VAL A 1 109 ? 4.761 -2.991 0.624 1.00 98.31 109 VAL A C 1
ATOM 848 O O . VAL A 1 109 ? 5.791 -3.522 1.043 1.00 98.31 109 VAL A O 1
ATOM 851 N N . LYS A 1 110 ? 4.148 -2.000 1.271 1.00 98.12 110 LYS A N 1
ATOM 852 C CA . LYS A 1 110 ? 4.539 -1.541 2.605 1.00 98.12 110 LYS A CA 1
ATOM 853 C C . LYS A 1 110 ? 3.734 -2.310 3.651 1.00 98.12 110 LYS A C 1
ATOM 855 O O . LYS A 1 110 ? 2.511 -2.386 3.569 1.00 98.12 110 LYS A O 1
ATOM 860 N N . THR A 1 111 ? 4.435 -2.867 4.628 1.00 98.12 111 THR A N 1
ATOM 861 C CA . THR A 1 111 ? 3.868 -3.616 5.754 1.00 98.12 111 THR A CA 1
ATOM 862 C C . THR A 1 111 ? 4.627 -3.274 7.030 1.00 98.12 111 THR A C 1
ATOM 864 O O . THR A 1 111 ? 5.731 -2.719 6.986 1.00 98.12 111 THR A O 1
ATOM 867 N N . VAL A 1 112 ? 4.051 -3.613 8.177 1.00 97.12 112 VAL A N 1
ATOM 868 C CA . VAL A 1 112 ? 4.779 -3.599 9.445 1.00 97.12 112 VAL A CA 1
ATOM 869 C C . VAL A 1 112 ? 5.702 -4.820 9.569 1.00 97.12 112 VAL A C 1
ATOM 871 O O . VAL A 1 112 ? 5.518 -5.817 8.864 1.00 97.12 112 VAL A O 1
ATOM 874 N N . ALA A 1 113 ? 6.712 -4.726 10.437 1.00 92.44 113 ALA A N 1
ATOM 875 C CA . ALA A 1 113 ? 7.557 -5.862 10.813 1.00 92.44 113 ALA A CA 1
ATOM 876 C C . ALA A 1 113 ? 6.779 -6.886 11.671 1.00 92.44 113 ALA A C 1
ATOM 878 O O . ALA A 1 113 ? 5.738 -6.559 12.233 1.00 92.44 113 ALA A O 1
ATOM 879 N N . GLU A 1 114 ? 7.292 -8.114 11.795 1.00 86.81 114 GLU A N 1
ATOM 880 C CA . GLU A 1 114 ? 6.613 -9.240 12.473 1.00 86.81 114 GLU A CA 1
ATOM 881 C C . GLU A 1 114 ? 6.215 -8.944 13.929 1.00 86.81 114 GLU A C 1
ATOM 883 O O . GLU A 1 114 ? 5.154 -9.359 14.380 1.00 86.81 114 GLU A O 1
ATOM 888 N N . HIS A 1 115 ? 7.022 -8.152 14.638 1.00 85.38 115 HIS A N 1
ATOM 889 C CA . HIS A 1 115 ? 6.828 -7.824 16.055 1.00 85.38 115 HIS A CA 1
ATOM 890 C C . HIS A 1 115 ? 6.261 -6.414 16.265 1.00 85.38 115 HIS A C 1
ATOM 892 O O . HIS A 1 115 ? 6.485 -5.791 17.305 1.00 85.38 115 HIS A O 1
ATOM 898 N N . ALA A 1 116 ? 5.593 -5.861 15.253 1.00 87.44 116 ALA A N 1
ATOM 899 C CA . ALA A 1 116 ? 5.085 -4.505 15.328 1.00 87.44 116 ALA A CA 1
ATOM 900 C C . ALA A 1 116 ? 3.869 -4.387 16.255 1.00 87.44 116 ALA A C 1
ATOM 902 O O . ALA A 1 116 ? 2.995 -5.252 16.292 1.00 87.44 116 ALA A O 1
ATOM 903 N N . SER A 1 117 ? 3.792 -3.279 16.991 1.00 92.44 117 SER A N 1
ATOM 904 C CA . SER A 1 117 ? 2.668 -3.005 17.887 1.00 92.44 117 SER A CA 1
ATOM 905 C C . SER A 1 117 ? 1.413 -2.583 17.117 1.00 92.44 117 SER A C 1
ATOM 907 O O . SER A 1 117 ? 1.489 -2.076 15.996 1.00 92.44 117 SER A O 1
ATOM 909 N N . GLN A 1 118 ? 0.241 -2.693 17.749 1.00 91.00 118 GLN A N 1
ATOM 910 C CA . GLN A 1 118 ? -1.017 -2.186 17.176 1.00 91.00 118 GLN A CA 1
ATOM 911 C C . GLN A 1 118 ? -0.950 -0.690 16.838 1.00 91.00 118 GLN A C 1
ATOM 913 O O . GLN A 1 118 ? -1.504 -0.248 15.837 1.00 91.00 118 GLN A O 1
ATOM 918 N N . VAL A 1 119 ? -0.197 0.092 17.618 1.00 93.44 119 VAL A N 1
ATOM 919 C CA . VAL A 1 119 ? 0.046 1.511 17.318 1.00 93.44 119 VAL A CA 1
ATOM 920 C C . VAL A 1 119 ? 0.753 1.672 15.968 1.00 93.44 119 VAL A C 1
ATOM 922 O O . VAL A 1 119 ? 0.386 2.545 15.189 1.00 93.44 119 VAL A O 1
ATOM 925 N N . GLN A 1 120 ? 1.727 0.818 15.650 1.00 94.69 120 GLN A N 1
ATOM 926 C CA . GLN A 1 120 ? 2.455 0.866 14.376 1.00 94.69 120 GLN A CA 1
ATOM 927 C C . GLN A 1 120 ? 1.589 0.420 13.198 1.00 94.69 120 GLN A C 1
ATOM 929 O O . GLN A 1 120 ? 1.697 0.993 12.116 1.00 94.69 120 GLN A O 1
ATOM 934 N N . VAL A 1 121 ? 0.697 -0.550 13.414 1.00 94.94 121 VAL A N 1
ATOM 935 C CA . VAL A 1 121 ? -0.307 -0.959 12.421 1.00 94.94 121 VAL A CA 1
ATOM 936 C C . VAL A 1 121 ? -1.265 0.196 12.116 1.00 94.94 121 VAL A C 1
ATOM 938 O O . VAL A 1 121 ? -1.466 0.539 10.951 1.00 94.94 121 VAL A O 1
ATOM 941 N N . SER A 1 122 ? -1.799 0.851 13.149 1.00 93.81 122 SER A N 1
ATOM 942 C CA . SER A 1 122 ? -2.681 2.013 12.998 1.00 93.81 122 SER A CA 1
ATOM 943 C C . SER A 1 122 ? -1.987 3.178 12.294 1.00 93.81 122 SER A C 1
ATOM 945 O O . SER A 1 122 ? -2.561 3.773 11.382 1.00 93.81 122 SER A O 1
ATOM 947 N N . LEU A 1 123 ? -0.733 3.474 12.659 1.00 95.31 123 LEU A N 1
ATOM 948 C CA . LEU A 1 123 ? 0.069 4.504 11.993 1.00 95.31 123 LEU A CA 1
ATOM 949 C C . LEU A 1 123 ? 0.306 4.173 10.519 1.00 95.31 123 LEU A C 1
ATOM 951 O O . LEU A 1 123 ? 0.139 5.047 9.671 1.00 95.31 123 LEU A O 1
ATOM 955 N N . LEU A 1 124 ? 0.632 2.914 10.200 1.00 96.50 124 LEU A N 1
ATOM 956 C CA . LEU A 1 124 ? 0.806 2.472 8.820 1.00 96.50 124 LEU A CA 1
ATOM 957 C C . LEU A 1 124 ? -0.446 2.779 7.991 1.00 96.50 124 LEU A C 1
ATOM 959 O O . LEU A 1 124 ? -0.326 3.402 6.939 1.00 96.50 124 LEU A O 1
ATOM 963 N N . LEU A 1 125 ? -1.627 2.376 8.466 1.00 96.69 125 LEU A N 1
ATOM 964 C CA . LEU A 1 125 ? -2.891 2.586 7.755 1.00 96.69 125 LEU A CA 1
ATOM 965 C C . LEU A 1 125 ? -3.238 4.075 7.628 1.00 96.69 125 LEU A C 1
ATOM 967 O O . LEU A 1 125 ? -3.577 4.533 6.536 1.00 96.69 125 LEU A O 1
ATOM 971 N N . GLN A 1 126 ? -3.111 4.836 8.717 1.00 95.19 126 GLN A N 1
ATOM 972 C CA . GLN A 1 126 ? -3.450 6.258 8.743 1.00 95.19 126 GLN A CA 1
ATOM 973 C C . GLN A 1 126 ? -2.559 7.080 7.805 1.00 95.19 126 GLN A C 1
ATOM 975 O O . GLN A 1 126 ? -3.061 7.863 6.999 1.00 95.19 126 GLN A O 1
ATOM 980 N N . GLU A 1 127 ? -1.241 6.907 7.891 1.00 94.75 127 GLU A N 1
ATOM 981 C CA . GLU A 1 127 ? -0.290 7.620 7.035 1.00 94.75 127 GLU A CA 1
ATOM 982 C C . GLU A 1 127 ? -0.369 7.124 5.592 1.00 94.75 127 GLU A C 1
ATOM 984 O O . GLU A 1 127 ? -0.324 7.909 4.645 1.00 94.75 127 GLU A O 1
ATOM 989 N N . GLY A 1 128 ? -0.521 5.813 5.421 1.00 95.31 128 GLY A N 1
ATOM 990 C CA . GLY A 1 128 ? -0.561 5.163 4.124 1.00 95.31 128 GLY A CA 1
ATOM 991 C C . GLY A 1 128 ? -1.732 5.587 3.250 1.00 95.31 128 GLY A C 1
ATOM 992 O O . GLY A 1 128 ? -1.562 5.752 2.043 1.00 95.31 128 GLY A O 1
ATOM 993 N N . CYS A 1 129 ? -2.891 5.817 3.870 1.00 96.06 129 CYS A N 1
ATOM 994 C CA . CYS A 1 129 ? -4.112 6.256 3.195 1.00 96.06 129 CYS A CA 1
ATOM 995 C C . CYS A 1 129 ? -4.263 7.784 3.153 1.00 96.06 129 CYS A C 1
ATOM 997 O O . CYS A 1 129 ? -5.261 8.290 2.636 1.00 96.06 129 CYS A O 1
ATOM 999 N N . MET A 1 130 ? -3.303 8.545 3.688 1.00 94.00 130 MET A N 1
ATOM 1000 C CA . MET A 1 130 ? -3.401 10.004 3.784 1.00 94.00 130 MET A CA 1
ATOM 1001 C C . MET A 1 130 ? -3.486 10.672 2.407 1.00 94.00 130 MET A C 1
ATOM 1003 O O . MET A 1 130 ? -4.267 11.604 2.231 1.00 94.00 130 MET A O 1
ATOM 1007 N N . LEU A 1 131 ? -2.715 10.167 1.438 1.00 92.88 131 LEU A N 1
ATOM 1008 C CA . LEU A 1 131 ? -2.645 10.695 0.068 1.00 92.88 131 LEU A CA 1
ATOM 1009 C C . LEU A 1 131 ? -3.676 10.065 -0.881 1.00 92.88 131 LEU A C 1
ATOM 1011 O O . LEU A 1 131 ? -3.659 10.345 -2.081 1.00 92.88 131 LEU A O 1
ATOM 1015 N N . TYR A 1 132 ? -4.556 9.201 -0.371 1.00 94.31 132 TYR A N 1
ATOM 1016 C CA . TYR A 1 132 ? -5.645 8.644 -1.167 1.00 94.31 132 TYR A CA 1
ATOM 1017 C C . TYR A 1 132 ? -6.599 9.752 -1.642 1.00 94.31 132 TYR A C 1
ATOM 1019 O O . TYR A 1 132 ? -6.907 10.671 -0.883 1.00 94.31 132 TYR A O 1
ATOM 1027 N N . GLY A 1 133 ? -7.030 9.672 -2.905 1.00 90.00 133 GLY A N 1
ATOM 1028 C CA . GLY A 1 133 ? -7.860 10.686 -3.570 1.00 90.00 133 GLY A CA 1
ATOM 1029 C C . GLY A 1 133 ? -7.087 11.886 -4.134 1.00 90.00 133 GLY A C 1
ATOM 1030 O O . GLY A 1 133 ? -7.671 12.724 -4.818 1.00 90.00 133 GLY A O 1
ATOM 1031 N N . LEU A 1 134 ? -5.773 11.983 -3.889 1.00 92.50 134 LEU A N 1
ATOM 1032 C CA . LEU A 1 134 ? -4.926 12.988 -4.532 1.00 9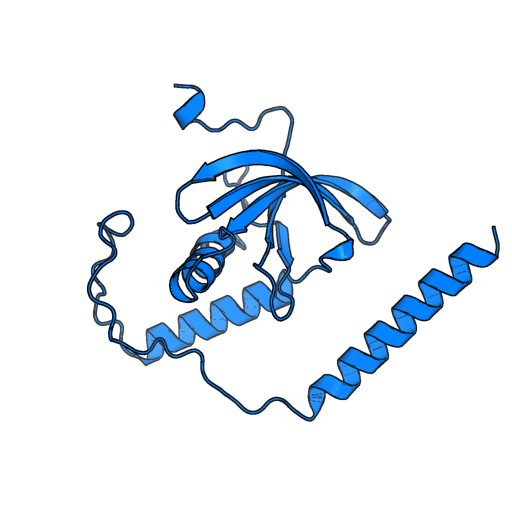2.50 134 LEU A CA 1
ATOM 1033 C C . LEU A 1 134 ? -4.402 12.466 -5.871 1.00 92.50 134 LEU A C 1
ATOM 1035 O O . LEU A 1 134 ? -3.686 11.466 -5.923 1.00 92.50 134 LEU A O 1
ATOM 1039 N N . HIS A 1 135 ? -4.713 13.187 -6.947 1.00 90.56 135 HIS A N 1
ATOM 1040 C CA . HIS A 1 135 ? -4.318 12.833 -8.309 1.00 90.56 135 HIS A CA 1
ATOM 1041 C C . HIS A 1 135 ? -3.305 13.843 -8.849 1.00 90.56 135 HIS A C 1
ATOM 1043 O O . HIS A 1 135 ? -3.665 14.931 -9.293 1.00 90.56 135 HIS A O 1
ATOM 1049 N N . HIS A 1 136 ? -2.021 13.489 -8.794 1.00 92.50 136 HIS A N 1
ATOM 1050 C CA . HIS A 1 136 ? -0.941 14.310 -9.334 1.00 92.50 136 HIS A CA 1
ATOM 1051 C C . HIS A 1 136 ? 0.237 13.431 -9.772 1.00 92.50 136 HIS A C 1
ATOM 1053 O O . HIS A 1 136 ? 0.593 12.490 -9.068 1.00 92.50 136 HIS A O 1
ATOM 1059 N N . GLU A 1 137 ? 0.888 13.765 -10.892 1.00 88.69 137 GLU A N 1
ATOM 1060 C CA . GLU A 1 137 ? 1.957 12.958 -11.518 1.00 88.69 137 GLU A CA 1
ATOM 1061 C C . GLU A 1 137 ? 3.111 12.616 -10.556 1.00 88.69 137 GLU A C 1
ATOM 1063 O O . GLU A 1 137 ? 3.720 11.553 -10.631 1.00 88.69 137 GLU A O 1
ATOM 1068 N N . ARG A 1 138 ? 3.420 13.532 -9.633 1.00 89.69 138 ARG A N 1
ATOM 1069 C CA . ARG A 1 138 ? 4.537 13.411 -8.678 1.00 89.69 138 ARG A CA 1
ATOM 1070 C C . ARG A 1 138 ? 4.122 12.957 -7.278 1.00 89.69 138 ARG A C 1
ATOM 1072 O O . ARG A 1 138 ? 4.927 13.034 -6.355 1.00 89.69 138 ARG A O 1
ATOM 1079 N N . VAL A 1 139 ? 2.877 12.515 -7.107 1.00 91.62 139 VAL A N 1
ATOM 1080 C CA . VAL A 1 139 ? 2.361 12.018 -5.827 1.00 91.62 139 VAL A CA 1
ATOM 1081 C C . VAL A 1 139 ? 2.146 10.514 -5.927 1.00 91.62 139 VAL A C 1
ATOM 1083 O O . VAL A 1 139 ? 1.379 10.035 -6.757 1.00 91.62 139 VAL A O 1
ATOM 1086 N N . LEU A 1 140 ? 2.818 9.765 -5.053 1.00 92.50 140 LEU A N 1
ATOM 1087 C CA . LEU A 1 140 ? 2.621 8.325 -4.934 1.00 92.50 140 LEU A CA 1
ATOM 1088 C C . LEU A 1 140 ? 1.413 8.051 -4.035 1.00 92.50 140 LEU A C 1
ATOM 1090 O O . LEU A 1 140 ? 1.537 8.032 -2.809 1.00 92.50 140 LEU A O 1
ATOM 1094 N N . SER A 1 141 ? 0.243 7.877 -4.644 1.00 94.62 141 SER A N 1
ATOM 1095 C CA . SER A 1 141 ? -0.971 7.497 -3.920 1.00 94.62 141 SER A CA 1
ATOM 1096 C C . SER A 1 141 ? -1.069 5.978 -3.750 1.00 94.62 141 SER A C 1
ATOM 1098 O O . SER A 1 141 ? -0.490 5.211 -4.524 1.00 94.62 141 SER A O 1
ATOM 1100 N N . VAL A 1 142 ? -1.778 5.547 -2.707 1.00 96.75 142 VAL A N 1
ATOM 1101 C CA . VAL A 1 142 ? -2.029 4.129 -2.422 1.00 96.75 142 VAL A CA 1
ATOM 1102 C C . VAL A 1 142 ? -2.991 3.547 -3.465 1.00 96.75 142 VAL A C 1
ATOM 1104 O O . VAL A 1 142 ? -3.996 4.170 -3.798 1.00 96.75 142 VAL A O 1
ATOM 1107 N N . LEU A 1 143 ? -2.679 2.356 -3.980 1.00 95.56 143 LEU A N 1
ATOM 1108 C CA . LEU A 1 143 ? -3.518 1.626 -4.942 1.00 95.56 143 LEU A CA 1
ATOM 1109 C C . LEU A 1 143 ? -4.540 0.731 -4.259 1.00 95.56 143 LEU A C 1
ATOM 1111 O O . LEU A 1 143 ? -5.640 0.533 -4.763 1.00 95.56 143 LEU A O 1
ATOM 1115 N N . GLY A 1 144 ? -4.148 0.138 -3.136 1.00 97.38 144 GLY A N 1
ATOM 1116 C CA . GLY A 1 144 ? -4.955 -0.863 -2.469 1.00 97.38 144 GLY A CA 1
ATOM 1117 C C . GLY A 1 144 ? -4.437 -1.184 -1.082 1.00 97.38 144 GLY A C 1
ATOM 1118 O O . GLY A 1 144 ? -3.256 -0.998 -0.769 1.00 97.38 144 GLY A O 1
ATOM 1119 N N . VAL A 1 145 ? -5.350 -1.684 -0.261 1.00 98.12 145 VAL A N 1
ATOM 1120 C CA . VAL A 1 145 ? -5.087 -2.125 1.102 1.00 98.12 145 VAL A CA 1
ATOM 1121 C C . VAL A 1 145 ? -5.560 -3.566 1.246 1.00 98.12 145 VAL A C 1
ATOM 1123 O O . VAL A 1 145 ? -6.666 -3.906 0.840 1.00 98.12 145 VAL A O 1
ATOM 1126 N N . SER A 1 146 ? -4.741 -4.430 1.836 1.00 97.81 146 SER A N 1
ATOM 1127 C CA . SER A 1 146 ? -5.177 -5.759 2.272 1.00 97.81 146 SER A CA 1
ATOM 1128 C C . SER A 1 146 ? -5.098 -5.839 3.788 1.00 97.81 146 SER A C 1
ATOM 1130 O O . SER A 1 146 ? -4.041 -5.588 4.367 1.00 97.81 146 SER A O 1
ATOM 1132 N N . ILE A 1 147 ? -6.218 -6.202 4.412 1.00 95.56 147 ILE A N 1
ATOM 1133 C CA . ILE A 1 147 ? -6.338 -6.463 5.846 1.00 95.56 147 ILE A CA 1
ATOM 1134 C C . ILE A 1 147 ? -6.942 -7.860 5.989 1.00 95.56 147 ILE A C 1
ATOM 1136 O O . ILE A 1 147 ? -8.019 -8.126 5.457 1.00 95.56 147 ILE A O 1
ATOM 1140 N N . GLU A 1 148 ? -6.238 -8.748 6.683 1.00 92.25 148 GLU A N 1
ATOM 1141 C CA . GLU A 1 148 ? -6.706 -10.090 7.039 1.00 92.25 148 GLU A CA 1
ATOM 1142 C C . GLU A 1 148 ? -6.471 -10.316 8.532 1.00 92.25 148 GLU A C 1
ATOM 1144 O O . GLU A 1 148 ? -5.532 -9.758 9.108 1.00 92.25 148 GLU A O 1
ATOM 1149 N N . ASP A 1 149 ? -7.307 -11.148 9.151 1.00 87.38 149 ASP A N 1
ATOM 1150 C CA . ASP A 1 149 ? -7.191 -11.456 10.573 1.00 87.38 149 ASP A CA 1
ATOM 1151 C C . ASP A 1 149 ? -5.823 -12.077 10.877 1.00 87.38 149 ASP A C 1
ATOM 1153 O O . ASP A 1 149 ? -5.331 -12.930 10.140 1.00 87.38 149 ASP A O 1
ATOM 1157 N N . GLN A 1 150 ? -5.209 -11.650 11.984 1.00 85.00 150 GLN A N 1
ATOM 1158 C CA . GLN A 1 150 ? -3.935 -12.187 12.487 1.00 85.00 150 GLN A CA 1
ATOM 1159 C C . GLN A 1 150 ? -2.726 -11.991 11.551 1.00 85.00 150 GLN A C 1
ATOM 1161 O O . GLN A 1 150 ? -1.669 -12.573 11.789 1.00 85.00 150 GLN A O 1
ATOM 1166 N N . THR A 1 151 ? -2.831 -11.150 10.516 1.00 91.69 151 THR A N 1
ATOM 1167 C CA . THR A 1 151 ? -1.693 -10.822 9.646 1.00 91.69 151 THR A CA 1
ATOM 1168 C C . THR A 1 151 ? -1.475 -9.320 9.525 1.00 91.69 151 THR A C 1
ATOM 1170 O O . THR A 1 151 ? -2.395 -8.511 9.645 1.00 91.69 151 THR A O 1
ATOM 1173 N N . ALA A 1 152 ? -0.225 -8.933 9.268 1.00 94.44 152 ALA A N 1
ATOM 1174 C CA . ALA A 1 152 ? 0.116 -7.544 9.007 1.00 94.44 152 ALA A CA 1
ATOM 1175 C C . ALA A 1 152 ? -0.546 -7.047 7.703 1.00 94.44 152 ALA A C 1
ATOM 1177 O O . ALA A 1 152 ? -0.501 -7.758 6.682 1.00 94.44 152 ALA A O 1
ATOM 1178 N N . PRO A 1 153 ? -1.125 -5.832 7.702 1.00 97.25 153 PRO A N 1
ATOM 1179 C CA . PRO A 1 153 ? -1.774 -5.292 6.522 1.00 97.25 153 PRO A CA 1
ATOM 1180 C C . PRO A 1 153 ? -0.758 -4.927 5.441 1.00 97.25 153 PRO A C 1
ATOM 1182 O O . PRO A 1 153 ? 0.380 -4.547 5.727 1.00 97.25 153 PRO A O 1
ATOM 1185 N N . PHE A 1 154 ? -1.196 -5.005 4.189 1.00 98.31 154 PHE A N 1
ATOM 1186 C CA . PHE A 1 154 ? -0.422 -4.553 3.039 1.00 98.31 154 PHE A CA 1
ATOM 1187 C C . PHE A 1 154 ? -0.984 -3.250 2.499 1.00 98.31 154 PHE A C 1
ATOM 1189 O O . PHE A 1 154 ? -2.179 -3.156 2.234 1.00 98.31 154 PHE A O 1
ATOM 1196 N N . LEU A 1 155 ? -0.101 -2.283 2.275 1.00 98.44 155 LEU A N 1
ATOM 1197 C CA . LEU A 1 155 ? -0.373 -1.100 1.470 1.00 98.44 155 LEU A CA 1
ATOM 1198 C C . LEU A 1 155 ? 0.373 -1.209 0.152 1.00 98.44 155 LEU A C 1
ATOM 1200 O O . LEU A 1 155 ? 1.594 -1.385 0.148 1.00 98.44 155 LEU A O 1
ATOM 1204 N N . LEU A 1 156 ? -0.359 -1.101 -0.948 1.00 98.25 156 LEU A N 1
ATOM 1205 C CA . LEU A 1 156 ? 0.191 -1.215 -2.289 1.00 98.25 156 LEU A CA 1
ATOM 1206 C C . LEU A 1 156 ? 0.385 0.164 -2.903 1.00 98.25 156 LEU A C 1
ATOM 1208 O O . LEU A 1 156 ? -0.497 1.016 -2.826 1.00 98.25 156 LEU A O 1
ATOM 1212 N N . TYR A 1 157 ? 1.518 0.352 -3.565 1.00 97.19 157 TYR A N 1
ATOM 1213 C CA . TYR A 1 157 ? 1.836 1.551 -4.333 1.00 97.19 157 TYR A CA 1
ATOM 1214 C C . TYR A 1 157 ? 2.338 1.147 -5.719 1.00 97.19 157 TYR A C 1
ATOM 1216 O O . TYR A 1 157 ? 3.015 0.116 -5.818 1.00 97.19 157 TYR A O 1
ATOM 1224 N N . PRO A 1 158 ? 2.063 1.933 -6.777 1.00 94.56 158 PRO A N 1
ATOM 1225 C CA . PRO A 1 158 ? 2.555 1.601 -8.106 1.00 94.56 158 PRO A CA 1
ATOM 1226 C C . PRO A 1 158 ? 4.083 1.625 -8.111 1.00 94.56 158 PRO A C 1
ATOM 1228 O O . PRO A 1 158 ? 4.710 2.500 -7.507 1.00 94.56 158 PRO A O 1
ATOM 1231 N N . TRP A 1 159 ? 4.690 0.667 -8.803 1.00 94.38 159 TRP A N 1
ATOM 1232 C CA . TRP A 1 159 ? 6.125 0.651 -9.042 1.00 94.38 159 TRP A CA 1
ATOM 1233 C C . TRP A 1 159 ? 6.398 0.691 -10.542 1.00 94.38 159 TRP A C 1
ATOM 1235 O O . TRP A 1 159 ? 5.894 -0.128 -11.302 1.00 94.38 159 TRP A O 1
ATOM 1245 N N . GLY A 1 160 ? 7.211 1.652 -10.977 1.00 86.50 160 GLY A N 1
ATOM 1246 C CA . GLY A 1 160 ? 7.602 1.797 -12.378 1.00 86.50 160 GLY A CA 1
ATOM 1247 C C . GLY A 1 160 ? 9.098 2.042 -12.531 1.00 86.50 160 GLY A C 1
ATOM 1248 O O . GLY A 1 160 ? 9.770 2.455 -11.586 1.00 86.50 160 GLY A O 1
ATOM 1249 N N . ALA A 1 161 ? 9.613 1.850 -13.746 1.00 73.81 161 ALA A N 1
ATOM 1250 C CA . ALA A 1 161 ? 11.046 1.882 -14.060 1.00 73.81 161 ALA A CA 1
ATOM 1251 C C . ALA A 1 161 ? 11.782 3.194 -13.689 1.00 73.81 161 ALA A C 1
ATOM 1253 O O . ALA A 1 161 ? 13.004 3.189 -13.568 1.00 73.81 161 ALA A O 1
ATOM 1254 N N . GLY A 1 162 ? 11.065 4.305 -13.484 1.00 79.31 162 GLY A N 1
ATOM 1255 C CA . GLY A 1 162 ? 11.638 5.600 -13.088 1.00 79.31 162 GLY A CA 1
ATOM 1256 C C . GLY A 1 162 ? 11.576 5.926 -11.591 1.00 79.31 162 GLY A C 1
ATOM 1257 O O . GLY A 1 162 ? 12.145 6.929 -11.164 1.00 79.31 162 GLY A O 1
ATOM 1258 N N . TRP A 1 163 ? 10.889 5.120 -10.780 1.00 83.12 163 TRP A N 1
ATOM 1259 C CA . TRP A 1 163 ? 10.722 5.411 -9.358 1.00 83.12 163 TRP A CA 1
ATOM 1260 C C . TRP A 1 163 ? 11.973 4.998 -8.590 1.00 83.12 163 TRP A C 1
ATOM 1262 O O . TRP A 1 163 ? 12.491 3.893 -8.745 1.00 83.12 163 TRP A O 1
ATOM 1272 N N . ARG A 1 164 ? 12.487 5.894 -7.748 1.00 83.69 164 ARG A N 1
ATOM 1273 C CA . ARG A 1 164 ? 13.645 5.625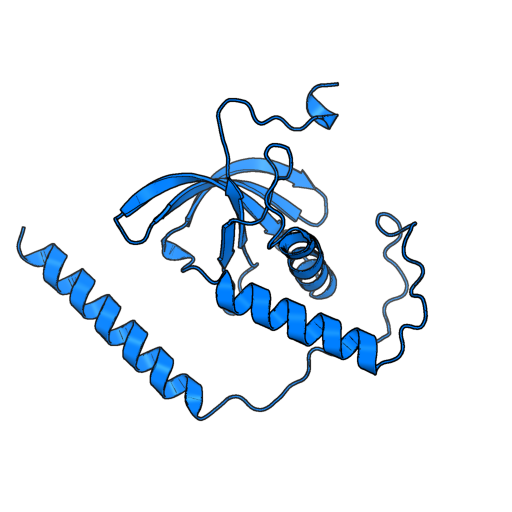 -6.892 1.00 83.69 164 ARG A CA 1
ATOM 1274 C C . ARG A 1 164 ? 13.441 6.259 -5.532 1.00 83.69 164 ARG A C 1
ATOM 1276 O O . ARG A 1 164 ? 12.829 7.317 -5.408 1.00 83.69 164 ARG A O 1
ATOM 1283 N N . ASN A 1 165 ? 13.980 5.615 -4.505 1.00 87.50 165 ASN A N 1
ATOM 1284 C CA . ASN A 1 165 ? 14.051 6.236 -3.197 1.00 87.50 165 ASN A CA 1
ATOM 1285 C C . ASN A 1 165 ? 15.063 7.387 -3.252 1.00 87.50 165 ASN A C 1
ATOM 1287 O O . ASN A 1 165 ? 16.251 7.152 -3.458 1.00 87.50 165 ASN A O 1
ATOM 1291 N N . LEU A 1 166 ? 14.586 8.620 -3.071 1.00 86.81 166 LEU A N 1
ATOM 1292 C CA . LEU A 1 166 ? 15.427 9.809 -3.202 1.00 86.81 166 LEU A CA 1
ATOM 1293 C C . LEU A 1 166 ? 16.565 9.831 -2.172 1.00 86.81 166 LEU A C 1
ATOM 1295 O O . LEU A 1 166 ? 17.680 10.204 -2.509 1.00 86.81 166 LEU A O 1
ATOM 1299 N N . LYS A 1 167 ? 16.309 9.359 -0.945 1.00 84.50 167 LYS A N 1
ATOM 1300 C CA . LYS A 1 167 ? 17.312 9.312 0.129 1.00 84.50 167 LYS A CA 1
ATOM 1301 C C . LYS A 1 167 ? 18.459 8.339 -0.163 1.00 84.50 167 LYS A C 1
ATOM 1303 O O . LYS A 1 167 ? 19.560 8.562 0.303 1.00 84.50 167 LYS A O 1
ATOM 1308 N N . GLN A 1 168 ? 18.199 7.245 -0.874 1.00 82.56 168 GLN A N 1
ATOM 1309 C CA . GLN A 1 168 ? 19.248 6.303 -1.284 1.00 82.56 168 GLN A CA 1
ATOM 1310 C C . GLN A 1 168 ? 19.983 6.750 -2.552 1.00 82.56 168 GLN A C 1
ATOM 1312 O O . GLN A 1 168 ? 20.996 6.152 -2.905 1.00 82.56 168 GLN A O 1
ATOM 1317 N N . PHE A 1 169 ? 19.430 7.717 -3.286 1.00 85.00 169 PHE A N 1
ATOM 1318 C CA . PHE A 1 169 ? 20.013 8.205 -4.529 1.00 85.00 169 PHE A CA 1
ATOM 1319 C C . PHE A 1 169 ? 20.965 9.389 -4.322 1.00 85.00 169 PHE A C 1
ATOM 1321 O O . PHE A 1 169 ? 21.976 9.448 -5.018 1.00 85.00 169 PHE A O 1
ATOM 1328 N N . LEU A 1 170 ? 20.612 10.314 -3.422 1.00 75.81 170 LEU A N 1
ATOM 1329 C CA . LEU A 1 170 ? 21.409 11.489 -3.049 1.00 75.81 170 LEU A CA 1
ATOM 1330 C C . LEU A 1 170 ? 22.446 11.143 -1.978 1.00 75.81 170 LEU A C 1
ATOM 1332 O O . LEU A 1 170 ? 23.555 11.708 -2.060 1.00 75.81 170 LEU A O 1
#

Organism: Pectinophora gossypiella (NCBI:txid13191)

Foldseek 3Di:
DVPVVVVVVVVVVVVVVVVVVVPPDDDDPDPDPDPDDPDDDDDPPVDDPPVDPPVVVVVLVVVLVVLQVVQADEPVQKAFDAWPDDDDFKTKTWTWGQDPVRDIAIKIKIWTDPPHDPVSLVVCSSVLQVCPPPDDPPDFHWRHWYDDPPDIIITITGDDPPDDDPVVVD

Secondary structure (DSSP, 8-state):
-HHHHHHHHHHHHHHHHHHHHTTS-------PPPS------SS-TT-------HHHHHHHHHHHHHHHHHHB--GGGEEEEEEEEE-SSEEEEEEEEE-TT--EEEEEEEEE-TT--HHHHHHHHHHHTTTTT---TT-----EEE--TTS--EEEEE--TT---HHHH-

InterPro domains:
  IPR000719 Protein kinase domain [PS50011] (78-170)
  IPR001245 Serine-threonine/tyrosine-protein kinase, catalytic domain [PF07714] (85-152)
  IPR011009 Protein kinase-like domain superfamily [SSF56112] (71-159)

Radius of gyration: 18.52 Å; chains: 1; bounding box: 47×46×48 Å

pLDDT: mean 78.51, std 22.29, range [33.19, 98.44]